Protein AF-A0A0S9C6F7-F1 (afdb_monomer)

Solvent-accessible surface area (backbone atoms only — not comparable to full-atom values): 4011 Å² total; per-residue (Å²): 132,88,82,82,54,72,47,77,49,77,50,72,7,54,24,67,86,31,66,69,54,2,45,51,47,32,51,57,58,46,55,76,79,50,63,59,73,77,49,73,46,84,77,47,81,48,65,45,74,50,98,93,39,76,52,32,27,39,28,34,32,36,39,36,23,50,61,83,132

Sequence (69 aa):
MSNHTYSISEIVGTSNEGVDAAVRNGIAEAAKTLRNLDWFEVKEIRGHLENGAVADWQVTIKLGFRLER

Foldseek 3Di:
DDDWDKDKDKDKFKDQPDDVNSVVRGVVVCCVPAPAFDDKDWDDWDFDDDPNDGRMIITMMMTIGTDDD

Radius of gyration: 14.35 Å; Cα contacts (8 Å, |Δi|>4): 136; chains: 1; bounding box: 39×15×44 Å

Mean predicted aligned error: 3.27 Å

Structure (mmCIF, N/CA/C/O backbone):
data_AF-A0A0S9C6F7-F1
#
_entry.id   AF-A0A0S9C6F7-F1
#
loop_
_atom_site.group_PDB
_atom_site.id
_atom_site.type_symbol
_atom_site.label_atom_id
_atom_site.label_alt_id
_atom_site.label_comp_id
_atom_site.label_asym_id
_atom_site.label_entity_id
_atom_site.label_seq_id
_atom_site.pdbx_PDB_ins_code
_atom_site.Cartn_x
_atom_site.Cartn_y
_atom_site.Cartn_z
_atom_site.occupancy
_atom_site.B_iso_or_equiv
_atom_site.auth_seq_id
_atom_site.auth_comp_id
_atom_site.auth_asym_id
_atom_site.auth_atom_id
_atom_site.pdbx_PDB_model_num
ATOM 1 N N . MET A 1 1 ? -23.400 -8.727 20.461 1.00 49.72 1 MET A N 1
ATOM 2 C CA . MET A 1 1 ? -22.612 -8.703 19.213 1.00 49.72 1 MET A CA 1
ATOM 3 C C . MET A 1 1 ? -21.578 -7.602 19.354 1.00 49.72 1 MET A C 1
ATOM 5 O O . MET A 1 1 ? -21.965 -6.462 19.576 1.00 49.72 1 MET A O 1
ATOM 9 N N . SER A 1 2 ? -20.289 -7.936 19.378 1.00 73.81 2 SER A N 1
ATOM 10 C CA . SER A 1 2 ? -19.227 -6.930 19.442 1.00 73.81 2 SER A CA 1
ATOM 11 C C . SER A 1 2 ? -19.108 -6.261 18.077 1.00 73.81 2 SER A C 1
ATOM 13 O O . SER A 1 2 ? -18.674 -6.887 17.116 1.00 73.81 2 SER A O 1
ATOM 15 N N . ASN A 1 3 ? -19.515 -4.998 17.982 1.00 85.00 3 ASN A N 1
ATOM 16 C CA . ASN A 1 3 ? -19.271 -4.211 16.779 1.00 85.00 3 ASN A CA 1
ATOM 17 C C . ASN A 1 3 ? -17.773 -3.896 16.718 1.00 85.00 3 ASN A C 1
ATOM 19 O O . ASN A 1 3 ? -17.251 -3.223 17.610 1.00 85.00 3 ASN A O 1
ATOM 23 N N . HIS A 1 4 ? -17.085 -4.416 15.704 1.00 89.75 4 HIS A N 1
ATOM 24 C CA . HIS A 1 4 ? -15.704 -4.040 15.424 1.00 89.75 4 HIS A CA 1
ATOM 25 C C . HIS A 1 4 ? -15.682 -2.679 14.730 1.00 89.75 4 HIS A C 1
ATOM 27 O O . HIS A 1 4 ? -16.464 -2.432 13.811 1.00 89.75 4 HIS A O 1
ATOM 33 N N . THR A 1 5 ? -14.766 -1.817 15.159 1.00 94.00 5 THR A N 1
ATOM 34 C CA . THR A 1 5 ? -14.440 -0.583 14.446 1.00 94.00 5 THR A CA 1
ATOM 35 C C . THR A 1 5 ? -13.122 -0.792 13.720 1.00 94.00 5 THR A C 1
ATOM 37 O O . THR A 1 5 ? -12.169 -1.330 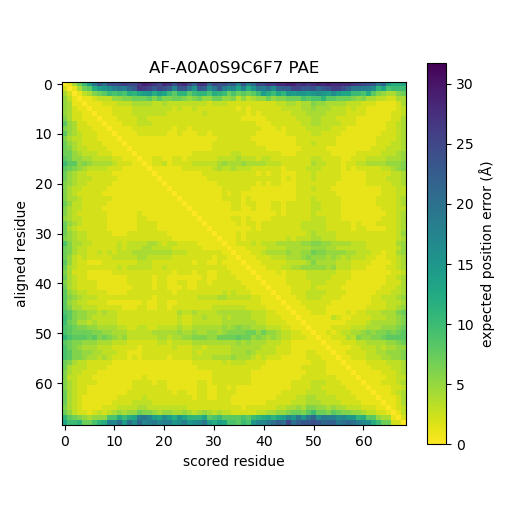14.286 1.00 94.00 5 THR A O 1
ATOM 40 N N . TYR A 1 6 ? -13.074 -0.351 12.471 1.00 96.38 6 TYR A N 1
ATOM 41 C CA . TYR A 1 6 ? -11.898 -0.437 11.623 1.00 96.38 6 TYR A CA 1
ATOM 42 C C . TYR A 1 6 ? -11.392 0.958 11.295 1.00 96.38 6 TYR A C 1
ATOM 44 O O . TYR A 1 6 ? -12.183 1.892 11.152 1.00 96.38 6 TYR A O 1
ATOM 52 N N . SER A 1 7 ? -10.079 1.080 11.166 1.00 96.44 7 SER A N 1
ATOM 53 C CA . SER A 1 7 ? -9.436 2.247 10.581 1.00 96.44 7 SER A CA 1
ATOM 54 C C . SER A 1 7 ? -8.837 1.867 9.235 1.00 96.44 7 SER A C 1
ATOM 56 O O . SER A 1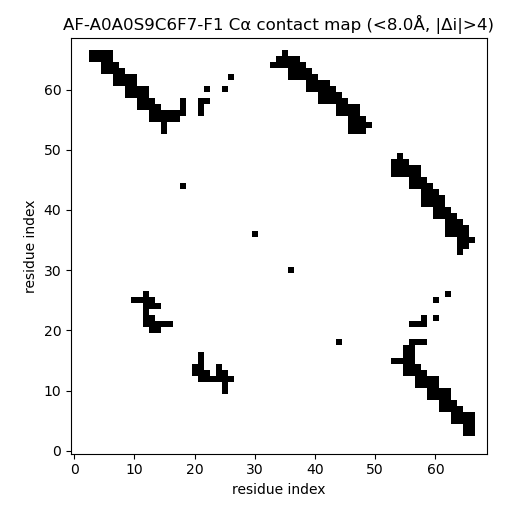 7 ? -8.505 0.703 8.996 1.00 96.44 7 SER A O 1
ATOM 58 N N . ILE A 1 8 ? -8.731 2.857 8.356 1.00 97.56 8 ILE A N 1
ATOM 59 C CA . ILE A 1 8 ? -8.096 2.713 7.052 1.00 97.56 8 ILE A CA 1
ATOM 60 C C . ILE A 1 8 ? -6.951 3.717 6.984 1.00 97.56 8 ILE A C 1
ATOM 62 O O . ILE A 1 8 ? -7.176 4.918 7.136 1.00 97.56 8 ILE A O 1
ATOM 66 N N . SER A 1 9 ? -5.738 3.230 6.742 1.00 96.69 9 SER A N 1
ATOM 67 C CA . SER A 1 9 ? -4.581 4.061 6.395 1.00 96.69 9 SER A CA 1
ATOM 68 C C . SER 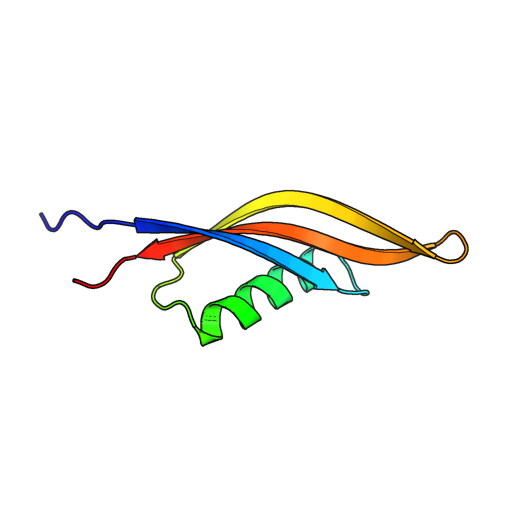A 1 9 ? -4.223 3.874 4.924 1.00 96.69 9 SER A C 1
ATOM 70 O O . SER A 1 9 ? -4.550 2.852 4.324 1.00 96.69 9 SER A O 1
ATOM 72 N N . GLU A 1 10 ? -3.576 4.867 4.321 1.00 98.19 10 GLU A N 1
ATOM 73 C CA . GLU A 1 10 ? -3.093 4.797 2.942 1.00 98.19 10 GLU A CA 1
ATOM 74 C C . GLU A 1 10 ? -1.575 4.951 2.935 1.00 98.19 10 GLU A C 1
ATOM 76 O O . GLU A 1 10 ? -1.034 5.834 3.605 1.00 98.19 10 GLU A O 1
ATOM 81 N N . ILE A 1 11 ? -0.895 4.068 2.207 1.00 97.94 11 ILE A N 1
ATOM 82 C CA . ILE A 1 11 ? 0.560 4.064 2.061 1.00 97.94 11 ILE A CA 1
ATOM 83 C C . ILE A 1 11 ? 0.943 3.772 0.610 1.00 97.94 11 ILE A C 1
ATOM 85 O O . ILE A 1 11 ? 0.136 3.260 -0.165 1.00 97.94 11 ILE A O 1
ATOM 89 N N . VAL A 1 12 ? 2.198 4.042 0.255 1.00 98.62 12 VAL A N 1
ATOM 90 C CA . VAL A 1 12 ? 2.766 3.682 -1.048 1.00 98.62 12 VAL A CA 1
ATOM 91 C C . VAL A 1 12 ? 3.882 2.670 -0.830 1.00 98.62 12 VAL A C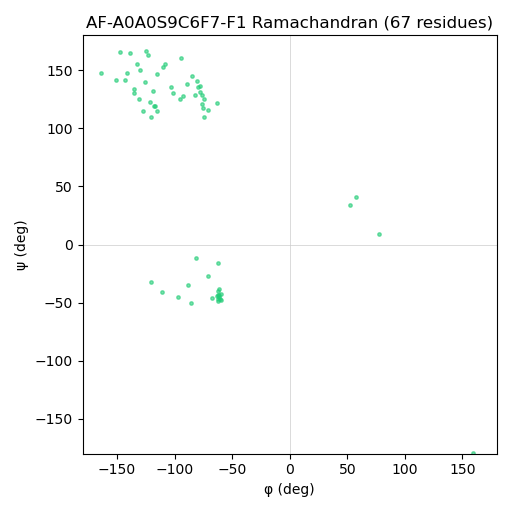 1
ATOM 93 O O . VAL A 1 12 ? 4.895 2.985 -0.211 1.00 98.62 12 VAL A O 1
ATOM 96 N N . GLY A 1 13 ? 3.684 1.449 -1.319 1.00 98.25 13 GLY A N 1
ATOM 97 C CA . GLY A 1 13 ? 4.730 0.432 -1.373 1.00 98.25 13 GLY A CA 1
ATOM 98 C C . GLY A 1 13 ? 5.581 0.598 -2.629 1.00 98.25 13 GLY A C 1
ATOM 99 O O . GLY A 1 13 ? 5.057 0.978 -3.678 1.00 98.25 13 GLY A O 1
ATOM 100 N N . THR A 1 14 ? 6.881 0.314 -2.542 1.00 98.44 14 THR A N 1
ATOM 101 C CA . THR A 1 14 ? 7.799 0.426 -3.683 1.00 98.44 14 THR A CA 1
ATOM 102 C C . THR A 1 14 ? 8.649 -0.826 -3.883 1.00 98.44 14 THR A C 1
ATOM 104 O O . THR A 1 14 ? 8.935 -1.567 -2.937 1.00 98.44 14 THR A O 1
ATOM 107 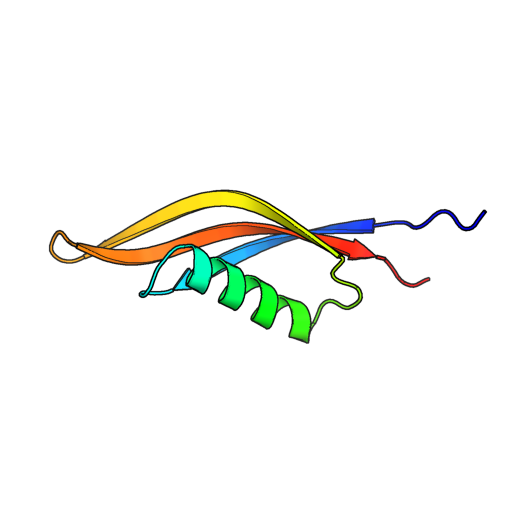N N . SER A 1 15 ? 9.015 -1.101 -5.134 1.00 98.19 15 SER A N 1
ATOM 108 C CA . SER A 1 15 ? 9.930 -2.187 -5.503 1.00 98.19 15 SER A CA 1
ATOM 109 C C . SER A 1 15 ? 10.448 -2.004 -6.927 1.00 98.19 15 SER A C 1
ATOM 111 O O . SER A 1 15 ? 9.711 -1.549 -7.793 1.00 98.19 15 SER A O 1
ATOM 113 N N . ASN A 1 16 ? 11.675 -2.430 -7.198 1.00 97.56 16 ASN A N 1
ATOM 114 C CA . ASN A 1 16 ? 12.227 -2.546 -8.550 1.00 97.56 16 ASN A CA 1
ATOM 115 C C . ASN A 1 16 ? 11.806 -3.848 -9.268 1.00 97.56 16 ASN A C 1
ATOM 117 O O . ASN A 1 16 ? 11.979 -3.968 -10.477 1.00 97.56 16 ASN A O 1
ATOM 121 N N . GLU A 1 17 ? 11.224 -4.817 -8.555 1.00 96.75 17 GLU A N 1
ATOM 122 C CA . GLU A 1 17 ? 10.881 -6.136 -9.104 1.00 96.75 17 GLU A CA 1
ATOM 123 C C . GLU A 1 17 ? 9.487 -6.175 -9.744 1.00 96.75 17 GLU A C 1
ATOM 125 O O . GLU A 1 17 ? 9.272 -6.876 -10.733 1.00 96.75 17 GLU A O 1
ATOM 130 N N . GLY A 1 18 ? 8.518 -5.437 -9.192 1.00 97.81 18 GLY A N 1
ATOM 131 C CA . GLY A 1 18 ? 7.147 -5.450 -9.699 1.00 97.81 18 GLY A CA 1
ATOM 132 C C . GLY A 1 18 ? 6.087 -4.974 -8.711 1.00 97.81 18 GLY A C 1
ATOM 133 O O . GLY A 1 18 ? 6.364 -4.647 -7.557 1.00 97.81 18 GLY A O 1
ATOM 134 N N . VAL A 1 19 ? 4.833 -4.998 -9.172 1.00 98.19 19 VAL A N 1
ATOM 135 C CA . VAL A 1 19 ? 3.649 -4.595 -8.393 1.00 98.19 19 VAL A CA 1
ATOM 136 C C . VAL A 1 19 ? 3.444 -5.478 -7.157 1.00 98.19 19 VAL A C 1
ATOM 138 O O . VAL A 1 19 ? 3.236 -4.949 -6.070 1.00 98.19 19 VAL A O 1
ATOM 141 N N . ASP A 1 20 ? 3.524 -6.809 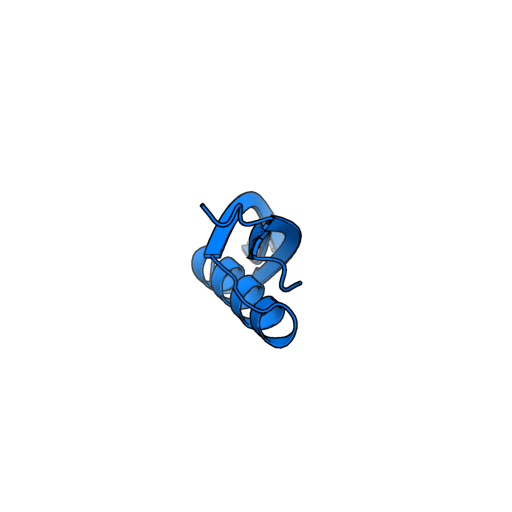-7.291 1.00 98.25 20 ASP A N 1
ATOM 142 C CA . ASP A 1 20 ? 3.341 -7.742 -6.161 1.00 98.25 20 ASP A CA 1
ATOM 143 C C . ASP A 1 20 ? 4.404 -7.520 -5.075 1.00 98.25 20 ASP A C 1
ATOM 145 O O . ASP A 1 20 ? 4.069 -7.392 -3.897 1.00 98.25 20 ASP A O 1
ATOM 149 N N . ALA A 1 21 ? 5.669 -7.367 -5.476 1.00 98.50 21 ALA A N 1
ATOM 150 C CA . ALA A 1 21 ? 6.758 -7.057 -4.557 1.00 98.50 21 ALA A CA 1
ATOM 151 C C . ALA A 1 21 ? 6.550 -5.699 -3.861 1.00 98.50 21 ALA A C 1
ATOM 153 O O . ALA A 1 21 ? 6.695 -5.606 -2.643 1.00 98.50 21 ALA A O 1
ATOM 154 N N . ALA A 1 22 ? 6.130 -4.662 -4.595 1.00 98.56 22 ALA A N 1
ATOM 155 C CA . ALA A 1 22 ? 5.838 -3.347 -4.023 1.00 98.56 22 ALA A CA 1
ATOM 156 C C . ALA A 1 22 ? 4.702 -3.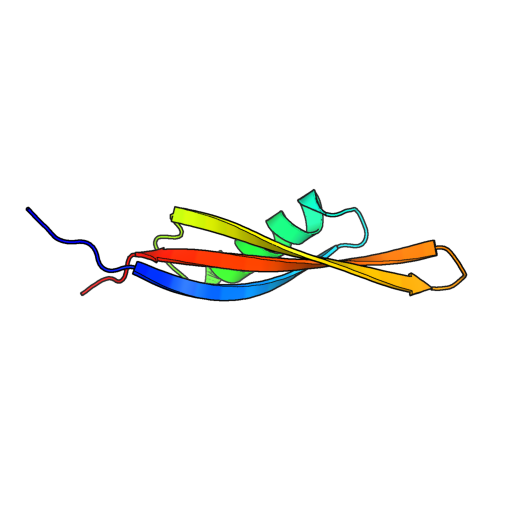399 -2.984 1.00 98.56 22 ALA A C 1
ATOM 158 O O . ALA A 1 22 ? 4.831 -2.824 -1.901 1.00 98.56 22 ALA A O 1
ATOM 159 N N . VAL A 1 23 ? 3.618 -4.132 -3.264 1.00 98.44 23 VAL A N 1
ATOM 160 C CA . VAL A 1 23 ? 2.509 -4.333 -2.314 1.00 98.44 23 VAL A CA 1
ATOM 161 C C . VAL A 1 23 ? 2.986 -5.064 -1.060 1.00 98.44 23 VAL A C 1
ATOM 163 O O . VAL A 1 23 ? 2.716 -4.606 0.052 1.00 98.44 23 VAL A O 1
ATOM 166 N N . ARG A 1 24 ? 3.727 -6.168 -1.215 1.00 98.44 24 ARG A N 1
ATOM 167 C CA . ARG A 1 24 ? 4.266 -6.938 -0.080 1.00 98.44 24 ARG A CA 1
ATOM 168 C C . ARG A 1 24 ? 5.189 -6.095 0.789 1.00 98.44 24 ARG A C 1
ATOM 170 O O . ARG A 1 24 ? 5.055 -6.143 2.009 1.00 98.44 24 ARG A O 1
ATOM 177 N N . ASN A 1 25 ? 6.060 -5.294 0.178 1.00 98.38 25 ASN A N 1
ATOM 178 C CA . ASN A 1 25 ? 6.948 -4.377 0.891 1.00 98.38 25 ASN A CA 1
ATOM 179 C C . ASN A 1 25 ? 6.152 -3.356 1.712 1.00 98.38 25 ASN A C 1
ATOM 181 O O . ASN A 1 25 ? 6.426 -3.177 2.898 1.00 98.38 25 ASN A O 1
ATOM 185 N N . GLY A 1 26 ? 5.125 -2.738 1.117 1.00 97.94 26 GLY A N 1
ATOM 186 C CA . GLY A 1 26 ? 4.250 -1.795 1.818 1.00 97.94 26 GLY A CA 1
ATOM 187 C C . GLY A 1 26 ? 3.531 -2.429 3.014 1.00 97.94 26 GLY A C 1
ATOM 188 O O . GLY A 1 26 ? 3.561 -1.879 4.115 1.00 97.94 26 GLY A O 1
ATOM 189 N N . ILE A 1 27 ? 2.931 -3.610 2.830 1.00 98.12 27 ILE A N 1
ATOM 190 C CA . ILE A 1 27 ? 2.247 -4.343 3.910 1.00 98.12 27 ILE A CA 1
ATOM 191 C C . ILE A 1 27 ? 3.233 -4.735 5.016 1.00 98.12 27 ILE A C 1
ATOM 193 O O . ILE A 1 27 ? 2.926 -4.556 6.194 1.00 98.12 27 ILE A O 1
ATOM 197 N N . ALA A 1 28 ? 4.413 -5.247 4.656 1.00 98.31 28 ALA A N 1
ATOM 198 C CA . ALA A 1 28 ? 5.435 -5.654 5.617 1.00 98.31 28 ALA A CA 1
ATOM 199 C C . ALA A 1 28 ? 5.932 -4.475 6.462 1.00 98.31 28 ALA A C 1
ATOM 201 O O . ALA A 1 28 ? 6.118 -4.626 7.669 1.00 98.31 28 ALA A O 1
ATOM 202 N N . GLU A 1 29 ? 6.110 -3.297 5.857 1.00 98.00 29 GLU A N 1
ATOM 203 C CA . GLU A 1 29 ? 6.499 -2.090 6.588 1.00 98.00 29 GLU A CA 1
ATOM 204 C C . GLU A 1 29 ? 5.380 -1.618 7.521 1.00 98.00 29 GLU A C 1
ATOM 206 O O . GLU A 1 29 ? 5.618 -1.356 8.700 1.00 98.00 29 GLU A O 1
ATOM 211 N N . ALA A 1 30 ? 4.138 -1.582 7.032 1.00 97.38 30 ALA A N 1
ATOM 212 C CA . ALA A 1 30 ? 2.986 -1.201 7.841 1.00 97.38 30 ALA A CA 1
ATOM 213 C C . ALA A 1 30 ? 2.764 -2.141 9.032 1.00 97.38 30 ALA A C 1
ATOM 215 O O . ALA A 1 30 ? 2.456 -1.675 10.128 1.00 97.38 30 ALA A O 1
ATOM 216 N N . ALA A 1 31 ? 2.975 -3.447 8.853 1.00 97.19 31 ALA A N 1
ATOM 217 C CA . ALA A 1 31 ? 2.814 -4.455 9.900 1.00 97.19 31 ALA A CA 1
ATOM 218 C C . ALA A 1 31 ? 3.775 -4.270 11.089 1.00 97.19 31 ALA A C 1
ATOM 220 O O . ALA A 1 31 ? 3.538 -4.824 12.163 1.00 97.19 31 ALA A O 1
ATOM 221 N N . LYS A 1 32 ? 4.843 -3.474 10.940 1.00 97.44 32 LYS A N 1
ATOM 222 C CA . LYS A 1 32 ? 5.745 -3.131 12.051 1.00 97.44 32 LYS A CA 1
ATOM 223 C C . LYS A 1 32 ? 5.097 -2.191 13.068 1.00 97.44 32 LYS A C 1
ATOM 225 O O . LYS A 1 32 ? 5.499 -2.197 14.229 1.00 97.44 32 LYS A O 1
ATOM 230 N N . THR A 1 33 ? 4.127 -1.376 12.650 1.00 95.31 33 THR A N 1
ATOM 231 C CA . THR A 1 33 ? 3.495 -0.349 13.501 1.00 95.31 33 THR A CA 1
ATOM 232 C C . THR A 1 33 ? 1.991 -0.544 13.667 1.00 95.31 33 THR A C 1
ATOM 234 O O . THR A 1 33 ? 1.452 -0.250 14.734 1.00 95.31 33 THR A O 1
ATOM 237 N N . LEU A 1 34 ? 1.310 -1.080 12.653 1.00 94.44 34 LEU A N 1
ATOM 238 C CA . LEU A 1 34 ? -0.122 -1.355 12.662 1.00 94.44 34 LEU A CA 1
ATOM 239 C C . LEU A 1 34 ? -0.378 -2.813 13.051 1.00 94.44 34 LEU A C 1
ATOM 241 O O . LEU A 1 34 ? 0.128 -3.741 12.421 1.00 94.44 34 LEU A O 1
ATOM 245 N N . ARG A 1 35 ? -1.194 -3.016 14.089 1.00 94.31 35 ARG A N 1
ATOM 246 C CA . ARG A 1 35 ? -1.678 -4.344 14.496 1.00 94.31 35 ARG A CA 1
ATOM 247 C C . ARG A 1 35 ? -3.032 -4.634 13.862 1.00 94.31 35 ARG A C 1
ATOM 249 O O . ARG A 1 35 ? -3.757 -3.713 13.501 1.00 94.31 35 ARG A O 1
ATOM 256 N N . ASN A 1 36 ? -3.390 -5.917 13.802 1.00 95.31 36 ASN A N 1
ATOM 257 C CA . ASN A 1 36 ? -4.689 -6.385 13.307 1.00 95.31 36 ASN A CA 1
ATOM 258 C C . ASN A 1 36 ? -4.997 -5.931 11.869 1.00 95.31 36 ASN A C 1
ATOM 260 O O . ASN A 1 36 ? -6.121 -5.518 11.585 1.00 95.31 36 ASN A O 1
ATOM 264 N N . LEU A 1 37 ? -3.988 -5.961 10.990 1.00 96.69 37 LEU A N 1
ATOM 265 C CA . LEU A 1 37 ? -4.177 -5.788 9.549 1.00 96.69 37 LEU A CA 1
ATOM 266 C C . LEU A 1 37 ? -5.033 -6.942 9.017 1.00 96.69 37 LEU A C 1
ATOM 268 O O . LEU A 1 37 ? -4.639 -8.099 9.142 1.00 96.69 37 LEU A O 1
ATOM 272 N N . ASP A 1 38 ? -6.169 -6.609 8.409 1.00 96.94 38 ASP A N 1
ATOM 273 C CA . ASP A 1 38 ? -7.143 -7.593 7.924 1.00 96.94 38 ASP A CA 1
ATOM 274 C C . ASP A 1 38 ? -7.204 -7.620 6.390 1.00 96.94 38 ASP A C 1
ATOM 276 O O . ASP A 1 38 ? -7.280 -8.693 5.791 1.00 96.94 38 ASP A O 1
ATOM 280 N N . TRP A 1 39 ? -7.166 -6.456 5.731 1.00 98.38 39 TRP A N 1
AT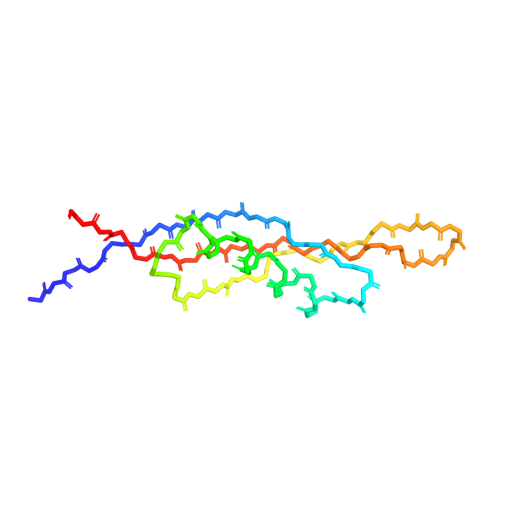OM 281 C CA . TRP A 1 39 ? -7.218 -6.381 4.268 1.00 98.38 39 TRP A CA 1
ATOM 282 C C . TRP A 1 39 ? -6.415 -5.214 3.702 1.00 98.38 39 TRP A C 1
ATOM 284 O O . TRP A 1 39 ? -6.064 -4.263 4.406 1.00 98.38 39 TRP A O 1
ATOM 294 N N . PHE A 1 40 ? -6.182 -5.273 2.392 1.00 98.50 40 PHE A N 1
ATOM 295 C CA . PHE A 1 40 ? -5.668 -4.155 1.616 1.00 98.50 40 PHE A CA 1
ATOM 296 C C . PHE A 1 40 ? -6.470 -3.956 0.323 1.00 98.50 40 PHE A C 1
ATOM 298 O O . PHE A 1 40 ? -7.090 -4.888 -0.185 1.00 98.50 40 PHE A O 1
ATOM 305 N N . GLU A 1 41 ? -6.456 -2.738 -0.213 1.00 98.62 41 GLU A N 1
ATOM 306 C CA . GLU A 1 41 ? -7.044 -2.379 -1.509 1.00 98.62 41 GLU A CA 1
ATOM 307 C C . GLU A 1 41 ? -6.016 -1.581 -2.314 1.00 98.62 41 GLU A C 1
ATOM 309 O O . GLU A 1 41 ? -5.520 -0.555 -1.845 1.00 98.62 41 GLU A O 1
ATOM 314 N N . VAL A 1 42 ? -5.708 -2.024 -3.534 1.00 98.38 42 VAL A N 1
ATOM 315 C CA . VAL A 1 42 ? -4.852 -1.260 -4.451 1.00 98.38 42 VAL A CA 1
ATOM 316 C C . VAL A 1 42 ? -5.642 -0.080 -5.013 1.00 98.38 42 VAL A C 1
ATOM 318 O O . VAL A 1 42 ? -6.712 -0.266 -5.591 1.00 98.38 42 VAL A O 1
ATOM 321 N N . LYS A 1 43 ? -5.111 1.136 -4.855 1.00 98.38 43 LYS A N 1
ATOM 322 C CA . LYS A 1 43 ? -5.721 2.372 -5.369 1.00 98.38 43 LYS A CA 1
ATOM 323 C C . LYS A 1 43 ? -5.128 2.807 -6.693 1.00 98.38 43 LYS A C 1
ATOM 325 O O . LYS A 1 43 ? -5.865 3.195 -7.591 1.00 98.38 43 LYS A O 1
ATOM 330 N N . GLU A 1 44 ? -3.808 2.762 -6.791 1.00 98.12 44 GLU A N 1
ATOM 331 C CA . GLU A 1 44 ? -3.078 3.263 -7.946 1.00 98.12 44 GLU A CA 1
ATOM 332 C C . GLU A 1 44 ? -1.787 2.468 -8.115 1.00 98.12 44 GLU A C 1
ATOM 334 O O . GLU A 1 44 ? -1.127 2.118 -7.135 1.00 98.12 44 GLU A O 1
ATOM 339 N N . ILE A 1 45 ? -1.432 2.192 -9.367 1.00 98.38 45 ILE A N 1
ATOM 340 C CA . ILE A 1 45 ? -0.153 1.598 -9.741 1.00 98.38 45 ILE A CA 1
ATOM 341 C C . ILE A 1 45 ? 0.555 2.613 -10.627 1.00 98.38 45 ILE A C 1
ATOM 343 O O . ILE A 1 45 ? 0.053 2.980 -11.690 1.00 98.38 45 ILE A O 1
ATOM 347 N N . ARG A 1 46 ? 1.721 3.060 -10.180 1.00 98.31 46 ARG A N 1
ATOM 348 C CA . ARG A 1 46 ? 2.592 4.005 -10.874 1.00 98.31 46 ARG A CA 1
ATOM 349 C C . ARG A 1 46 ? 3.980 3.401 -11.025 1.00 98.31 46 ARG A C 1
ATOM 351 O O . ARG A 1 46 ? 4.320 2.409 -10.379 1.00 98.31 46 ARG A O 1
ATOM 358 N N . GLY A 1 47 ? 4.791 4.029 -11.866 1.00 97.31 47 GLY A N 1
ATOM 359 C CA . GLY A 1 47 ? 6.192 3.675 -12.015 1.00 97.31 47 GLY A CA 1
ATOM 360 C C . GLY A 1 47 ? 7.057 4.906 -12.236 1.00 97.31 47 GLY A C 1
ATOM 361 O O . GLY A 1 47 ? 6.651 5.839 -12.932 1.00 97.31 47 GLY A O 1
ATOM 362 N N . HIS A 1 48 ? 8.244 4.899 -11.642 1.00 97.50 48 HIS A N 1
ATOM 363 C CA . HIS A 1 48 ? 9.322 5.811 -11.988 1.00 97.50 48 HIS A CA 1
ATOM 364 C C . HIS A 1 48 ? 10.055 5.251 -13.211 1.00 97.50 48 HIS A C 1
ATOM 3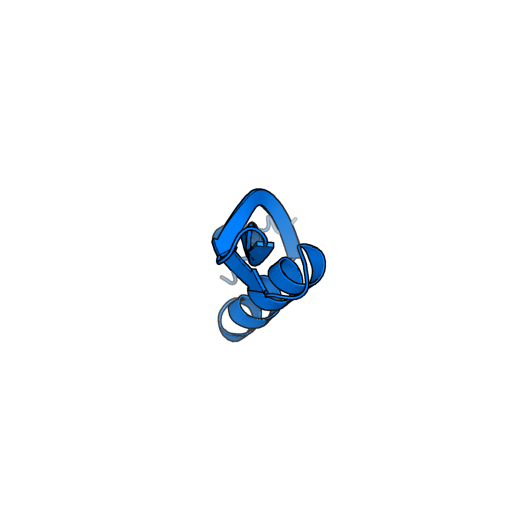66 O O . HIS A 1 48 ? 10.422 4.076 -13.231 1.00 97.50 48 HIS A O 1
ATOM 372 N N . LEU A 1 49 ? 10.231 6.081 -14.241 1.00 97.81 49 LEU A N 1
ATOM 373 C CA . LEU A 1 49 ? 10.962 5.711 -15.449 1.00 97.81 49 LEU A CA 1
ATOM 374 C C . LEU A 1 49 ? 12.368 6.301 -15.413 1.00 97.81 49 LEU A C 1
ATOM 376 O O . LEU A 1 49 ? 12.523 7.508 -15.246 1.00 97.81 49 LEU A O 1
ATOM 380 N N . GLU A 1 50 ? 13.368 5.466 -15.669 1.00 97.56 50 GLU A N 1
ATOM 381 C CA . GLU A 1 50 ? 14.760 5.879 -15.811 1.00 97.56 50 GLU A CA 1
ATOM 382 C C . GLU A 1 50 ? 15.375 5.176 -17.026 1.00 97.56 50 GLU A C 1
ATOM 384 O O . GLU A 1 50 ? 15.179 3.979 -17.236 1.00 97.56 50 GLU A O 1
ATOM 389 N N . ASN A 1 51 ? 16.086 5.926 -17.873 1.00 96.44 51 ASN A N 1
ATOM 390 C CA . ASN A 1 51 ? 16.748 5.404 -19.078 1.00 96.44 51 ASN A CA 1
ATOM 391 C C . ASN A 1 51 ? 15.833 4.581 -20.013 1.00 96.44 51 ASN A C 1
ATOM 393 O O . ASN A 1 51 ? 16.273 3.632 -20.658 1.00 96.44 51 ASN A O 1
ATOM 397 N N . GLY A 1 52 ? 14.550 4.947 -20.096 1.00 96.81 52 GLY A N 1
ATOM 398 C CA . GLY A 1 52 ? 13.567 4.262 -20.943 1.00 96.81 52 GLY A CA 1
ATOM 399 C C . GLY A 1 52 ? 13.042 2.936 -20.380 1.00 96.81 52 GLY A C 1
ATOM 400 O O . GLY A 1 52 ? 12.325 2.232 -21.088 1.00 96.81 52 GLY A O 1
ATOM 401 N N . ALA A 1 53 ? 13.358 2.604 -19.127 1.00 96.50 53 ALA A N 1
ATOM 402 C CA . ALA A 1 53 ? 12.861 1.428 -18.420 1.00 96.50 53 ALA A CA 1
ATOM 403 C C . ALA A 1 53 ? 12.147 1.824 -17.117 1.00 96.50 53 ALA A C 1
ATOM 405 O O . ALA A 1 53 ? 12.298 2.940 -16.622 1.00 96.50 53 ALA A O 1
ATOM 406 N N . VAL A 1 54 ? 11.355 0.906 -16.558 1.00 97.00 54 VAL A N 1
ATOM 407 C CA . VAL A 1 54 ? 10.775 1.080 -15.219 1.00 97.00 54 VAL A CA 1
ATOM 408 C C . VAL A 1 54 ? 11.875 0.840 -14.187 1.00 97.00 54 VAL A C 1
ATOM 410 O O . VAL A 1 54 ? 12.412 -0.262 -14.125 1.00 97.00 54 VAL A O 1
ATOM 413 N N . ALA A 1 55 ? 12.201 1.865 -13.402 1.00 97.00 55 ALA A N 1
ATOM 414 C CA . ALA A 1 55 ? 13.169 1.785 -12.311 1.00 97.00 55 ALA A CA 1
ATOM 415 C C . ALA A 1 55 ? 12.503 1.290 -11.022 1.00 97.00 55 ALA A C 1
ATOM 417 O O . ALA A 1 55 ? 12.947 0.314 -10.422 1.00 97.00 55 ALA A O 1
ATOM 418 N N . ASP A 1 56 ? 11.386 1.919 -10.650 1.00 97.06 56 ASP A N 1
ATOM 419 C CA . ASP A 1 56 ? 10.648 1.599 -9.432 1.00 97.06 56 ASP A CA 1
ATOM 420 C C . ASP A 1 56 ? 9.157 1.522 -9.717 1.00 97.06 56 ASP A C 1
ATOM 422 O O . ASP A 1 56 ? 8.557 2.447 -10.266 1.00 97.06 56 ASP A O 1
ATOM 426 N N . TRP A 1 57 ? 8.536 0.446 -9.266 1.00 98.44 57 TRP A N 1
ATOM 427 C CA . TRP A 1 57 ? 7.097 0.334 -9.116 1.00 98.44 57 TRP A CA 1
ATOM 428 C C . TRP A 1 57 ? 6.678 1.025 -7.830 1.00 98.44 57 TRP A C 1
ATOM 430 O O . TRP A 1 57 ? 7.298 0.842 -6.785 1.00 98.44 57 TRP A O 1
ATOM 440 N N . GLN A 1 58 ? 5.609 1.805 -7.905 1.00 98.56 58 GLN A N 1
ATOM 441 C CA . GLN A 1 58 ? 5.025 2.534 -6.787 1.00 98.56 58 GLN A CA 1
ATOM 442 C C . GLN A 1 58 ? 3.546 2.174 -6.733 1.00 98.56 58 GLN A C 1
ATOM 444 O O . GLN A 1 58 ? 2.794 2.471 -7.661 1.00 98.56 58 GLN A O 1
ATOM 449 N N . VAL A 1 59 ? 3.122 1.500 -5.670 1.00 98.75 59 VAL A N 1
ATOM 450 C CA . VAL A 1 59 ? 1.755 0.993 -5.543 1.00 98.75 59 VAL A CA 1
ATOM 451 C C . VAL A 1 59 ? 1.114 1.599 -4.310 1.00 98.75 59 VAL A C 1
ATOM 453 O O . VAL A 1 59 ? 1.475 1.270 -3.179 1.00 98.75 59 VAL A O 1
ATOM 456 N N . THR A 1 60 ? 0.152 2.487 -4.535 1.00 98.69 60 THR A N 1
ATOM 457 C CA . THR A 1 60 ? -0.651 3.073 -3.465 1.00 98.69 60 THR A CA 1
ATOM 458 C C . THR A 1 60 ? -1.675 2.044 -3.008 1.00 98.69 60 THR A C 1
ATOM 460 O O . THR A 1 60 ? -2.507 1.593 -3.804 1.00 98.69 60 THR A O 1
ATOM 463 N N . ILE A 1 61 ? -1.634 1.679 -1.729 1.00 98.44 61 ILE A N 1
ATOM 464 C CA . ILE A 1 61 ? -2.557 0.727 -1.112 1.00 98.44 61 ILE A CA 1
ATOM 465 C C . ILE A 1 61 ? -3.228 1.337 0.115 1.00 98.44 61 ILE A C 1
ATOM 467 O O . ILE A 1 61 ? -2.595 2.012 0.929 1.00 98.44 61 ILE A O 1
ATOM 471 N N . LYS A 1 62 ? -4.521 1.057 0.269 1.00 98.56 62 LYS A N 1
ATOM 472 C CA . LYS A 1 62 ? -5.238 1.251 1.529 1.00 98.56 62 LYS A CA 1
ATOM 473 C C . LYS A 1 62 ? -5.126 -0.003 2.373 1.00 98.56 62 LYS A C 1
ATOM 475 O O . LYS A 1 62 ? -5.277 -1.097 1.842 1.00 98.56 62 LYS A O 1
ATOM 480 N N . LEU A 1 63 ? -4.907 0.163 3.669 1.00 98.25 63 LEU A N 1
ATOM 481 C CA . LEU A 1 63 ? -4.802 -0.907 4.652 1.00 98.25 63 LEU A CA 1
ATOM 482 C C . LEU A 1 63 ? -5.929 -0.774 5.664 1.00 98.25 63 LEU A C 1
ATOM 484 O O . LEU A 1 63 ? -6.025 0.237 6.359 1.00 98.25 63 LEU A O 1
ATOM 488 N N . GLY A 1 64 ? -6.772 -1.797 5.744 1.00 98.00 64 GLY A N 1
ATOM 489 C CA . GLY A 1 64 ? -7.800 -1.910 6.765 1.00 98.00 64 GLY A CA 1
ATOM 490 C C . GLY A 1 64 ? -7.289 -2.690 7.963 1.00 98.00 64 GLY A C 1
ATOM 491 O O . GLY A 1 64 ? -6.783 -3.805 7.815 1.00 98.00 64 GLY A O 1
ATOM 492 N N . PHE A 1 65 ? -7.436 -2.117 9.154 1.00 97.12 65 PHE A N 1
ATOM 493 C CA . PHE A 1 65 ? -7.055 -2.775 10.399 1.00 97.12 65 PHE A CA 1
ATOM 494 C C . PHE A 1 65 ? -8.038 -2.486 11.525 1.00 97.12 65 PHE A C 1
ATOM 496 O O . PHE A 1 65 ? -8.665 -1.422 11.590 1.00 97.12 65 PHE A O 1
ATOM 503 N N . ARG A 1 66 ? -8.201 -3.463 12.415 1.00 95.69 66 ARG A N 1
ATOM 504 C CA . ARG A 1 66 ? -9.139 -3.365 13.535 1.00 95.69 66 ARG A CA 1
ATOM 505 C C . ARG A 1 66 ? -8.562 -2.493 14.648 1.00 95.69 66 ARG A C 1
ATOM 507 O O . ARG A 1 66 ? -7.441 -2.722 15.098 1.00 95.69 66 ARG A O 1
ATOM 514 N N . LEU A 1 67 ? -9.358 -1.543 15.137 1.00 92.50 67 LEU A N 1
ATOM 515 C CA . LEU A 1 67 ? -9.002 -0.739 16.304 1.00 92.50 67 LEU A CA 1
ATOM 516 C C . LEU A 1 67 ? -9.192 -1.552 17.588 1.00 92.50 67 LEU A C 1
ATOM 518 O O . LEU A 1 67 ? -10.261 -2.122 17.824 1.00 92.50 67 LEU A O 1
ATOM 522 N N . GLU A 1 68 ? -8.155 -1.584 18.420 1.00 81.56 68 GLU A N 1
ATOM 523 C CA . GLU A 1 68 ? -8.257 -2.052 19.802 1.00 81.56 68 GLU A CA 1
ATOM 524 C C . GLU A 1 68 ? -8.834 -0.921 20.662 1.00 81.56 68 GLU A C 1
ATOM 526 O O . GLU A 1 68 ? -8.553 0.256 20.422 1.00 81.56 68 GLU A O 1
ATOM 531 N N . ARG A 1 69 ? -9.712 -1.282 21.600 1.00 65.06 69 ARG A N 1
ATOM 532 C CA . ARG A 1 69 ? -10.284 -0.351 22.577 1.00 65.06 69 ARG A CA 1
ATOM 533 C C . ARG A 1 69 ? -9.404 -0.253 23.806 1.00 65.06 69 ARG A C 1
ATOM 535 O O . ARG A 1 69 ? -8.866 -1.311 24.197 1.00 65.06 69 ARG A O 1
#

pLDDT: mean 95.43, std 7.78, range [49.72, 98.75]

Nearest PDB structures (foldseek):
  6ri3-assembly1_A  TM=9.891E-01  e=1.007E-09  Streptomyces davaonensis
  2yj0-assembly1_A  TM=9.900E-01  e=1.536E-09  Mycobacterium tuberculosis H37Rv
  2cz8-assembly1_D  TM=9.787E-01  e=7.374E-09  Thermus thermophilus HB8
  2v19-assembly1_D  TM=9.840E-01  e=1.823E-08  Thermus thermophilus HB8
  2ux9-assembly1_C  TM=9.846E-01  e=2.057E-08  Thermus thermophilus HB8

Secondary structure (DSSP, 8-state):
-----EEEEEEEEEESS-HHHHHHHHHHHHTTT--SEEEEEEEEEEEEEETTEEEEEEEEEEEEEEPP-